Protein AF-A0AAN4IIN7-F1 (afdb_monomer)

Sequence (152 aa):
MTLRKLFGQRVKELRIATGMSQEAFADRCGFARSYMSRIERGGSNASLDAIEVLANALSVEPWRLLVSDSSEDSDPELLVPYAADGSCFHPGLASTRDGSFGVGDKTAQKRFGTFSEALEYLRSMETAKWRRPNPSGNWGIVSAVRWDKLRK

pLDDT: mean 91.83, std 10.56, range [49.16, 98.56]

Organism: Shigella sonnei (NCBI:txid624)

Foldseek 3Di:
DDQQQLLLCLLVVLCVVVVDDLCRLCVQLVHDSVVNVCSNRSNDDDDPVSLVSSCVSSVHDSVSSRDDPPDPPCPVWPWWFAFPVRDTQDQVCQDPVQRWWWWDDPVDIDIDNDSVVLRVVLVPDPWTKGWDADPVRDIDIGTGPDIGGDDD

Mean predicted aligned error: 11.26 Å

Secondary structure (DSSP, 8-state):
--HHHHHHHHHHHHHHHTT--HHHHHHHTT--HHHHHHHHTT-S---HHHHHHHHHHHTS-GGGGT--TT-----TT-EEEE-TTS-B--GGGS-TTT--EEES-SSS-EEESSHHHHHHHHHHSSS-EEEEE-TTS-EEEEE-SEEEE---

Structure (mmCIF, N/CA/C/O backbone):
data_AF-A0AAN4IIN7-F1
#
_entry.id   AF-A0AAN4IIN7-F1
#
loop_
_atom_site.group_PDB
_atom_site.id
_atom_site.type_symbol
_atom_site.label_atom_id
_atom_site.label_alt_id
_atom_site.label_comp_id
_atom_site.label_asym_id
_atom_site.label_entity_id
_atom_site.label_seq_id
_atom_site.pdbx_PDB_ins_code
_atom_site.Cartn_x
_atom_site.Cartn_y
_atom_site.Cartn_z
_atom_site.occupancy
_atom_site.B_iso_or_equiv
_atom_site.auth_seq_id
_atom_site.auth_comp_id
_atom_site.auth_asym_id
_atom_site.auth_atom_id
_atom_site.pdbx_PDB_model_num
ATOM 1 N N . MET A 1 1 ? 5.437 9.157 12.087 1.00 73.31 1 MET A N 1
ATOM 2 C CA . MET A 1 1 ? 4.142 8.535 12.465 1.00 73.31 1 MET A CA 1
ATOM 3 C C . MET A 1 1 ? 4.425 7.102 12.925 1.00 73.31 1 MET A C 1
ATOM 5 O O . MET A 1 1 ? 5.292 6.490 12.322 1.00 73.31 1 MET A O 1
ATOM 9 N N . THR A 1 2 ? 3.795 6.566 13.978 1.00 92.00 2 THR A N 1
ATOM 10 C CA . THR A 1 2 ? 3.996 5.149 14.378 1.00 92.00 2 THR A CA 1
ATOM 11 C C . THR A 1 2 ? 2.968 4.240 13.699 1.00 92.00 2 THR A C 1
ATOM 13 O O . THR A 1 2 ? 1.879 4.711 13.372 1.00 92.00 2 THR A O 1
ATOM 16 N N . LEU A 1 3 ? 3.260 2.940 13.560 1.00 92.69 3 LEU A N 1
ATOM 17 C CA . LEU A 1 3 ? 2.323 1.964 12.977 1.00 92.69 3 LEU A CA 1
ATOM 18 C C . LEU A 1 3 ? 0.960 1.965 13.688 1.00 92.69 3 LEU A C 1
ATOM 20 O O . LEU A 1 3 ? -0.076 2.001 13.039 1.00 92.69 3 LEU A O 1
ATOM 24 N N . ARG A 1 4 ? 0.954 2.038 15.026 1.00 95.31 4 ARG A N 1
ATOM 25 C CA . ARG A 1 4 ? -0.288 2.133 15.815 1.00 95.31 4 ARG A CA 1
ATOM 26 C C . ARG A 1 4 ? -1.120 3.370 15.477 1.00 95.31 4 ARG A C 1
ATOM 28 O O . ARG A 1 4 ? -2.341 3.289 15.461 1.00 95.31 4 ARG A O 1
ATOM 35 N N . LYS A 1 5 ? -0.472 4.514 15.223 1.00 94.50 5 LYS A N 1
ATOM 36 C CA . LYS A 1 5 ? -1.169 5.744 14.817 1.00 94.50 5 LYS A CA 1
ATOM 37 C C . LYS A 1 5 ? -1.749 5.618 13.408 1.00 94.50 5 LYS A C 1
ATOM 39 O O . LYS A 1 5 ? -2.871 6.059 13.210 1.00 94.50 5 LYS A O 1
ATOM 44 N N . LEU A 1 6 ? -1.017 5.006 12.472 1.00 93.75 6 LEU A N 1
ATOM 45 C CA . LEU A 1 6 ? -1.508 4.747 11.112 1.00 93.75 6 LEU A CA 1
ATOM 46 C C . LEU A 1 6 ? -2.728 3.819 11.129 1.00 93.75 6 LEU A C 1
ATOM 48 O O . LEU A 1 6 ? -3.774 4.181 10.606 1.00 93.75 6 LEU A O 1
ATOM 52 N N . PHE A 1 7 ? -2.617 2.682 11.819 1.00 96.00 7 PHE A N 1
ATOM 53 C CA . PHE A 1 7 ? -3.716 1.736 12.006 1.00 96.00 7 PHE A CA 1
ATOM 54 C C . PHE A 1 7 ? -4.946 2.397 12.644 1.00 96.00 7 PHE A C 1
ATOM 56 O O . PHE A 1 7 ? -6.046 2.330 12.104 1.00 96.00 7 PHE A O 1
ATOM 63 N N . GLY A 1 8 ? -4.765 3.092 13.773 1.00 96.75 8 GLY A N 1
ATOM 64 C CA . GLY A 1 8 ? -5.863 3.760 14.473 1.00 96.75 8 GLY A CA 1
ATOM 65 C C . GLY A 1 8 ? -6.574 4.807 13.616 1.00 96.75 8 GLY A C 1
ATOM 66 O O . GLY A 1 8 ? -7.803 4.863 13.584 1.00 96.75 8 GLY A O 1
ATOM 67 N N . GLN A 1 9 ? -5.800 5.602 12.878 1.00 95.62 9 GLN A N 1
ATOM 68 C CA . GLN A 1 9 ? -6.330 6.601 11.961 1.00 95.62 9 GLN A CA 1
ATOM 69 C C . GLN A 1 9 ? -7.126 5.948 10.820 1.00 95.62 9 GLN A C 1
ATOM 71 O O . GLN A 1 9 ? -8.231 6.400 10.521 1.00 95.62 9 GLN A O 1
ATOM 76 N N . ARG A 1 10 ? -6.638 4.837 10.257 1.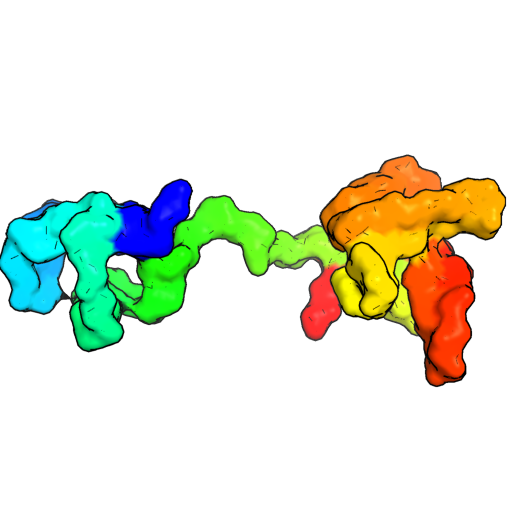00 96.19 10 ARG A N 1
ATOM 77 C CA . ARG A 1 10 ? -7.346 4.111 9.199 1.00 96.19 10 ARG A CA 1
ATOM 78 C C . ARG A 1 10 ? -8.653 3.479 9.684 1.00 96.19 10 ARG A C 1
ATOM 80 O O . ARG A 1 10 ? -9.676 3.595 9.014 1.00 96.19 10 ARG A O 1
ATOM 87 N N . VAL A 1 11 ? -8.659 2.880 10.877 1.00 97.38 11 VAL A N 1
ATOM 88 C CA . VAL A 1 11 ? -9.889 2.373 11.519 1.00 97.38 11 VAL A CA 1
ATOM 89 C C . VAL A 1 11 ? -10.915 3.499 11.686 1.00 97.38 11 VAL A C 1
ATOM 91 O O . VAL A 1 11 ? -12.091 3.322 11.366 1.00 97.38 11 VAL A O 1
ATOM 94 N N . LYS A 1 12 ? -10.472 4.681 12.133 1.00 97.19 12 LYS A N 1
ATOM 95 C CA . LYS A 1 12 ? -11.333 5.860 12.283 1.00 97.19 12 LYS A CA 1
ATOM 96 C C . LYS A 1 12 ? -11.931 6.312 10.949 1.00 97.19 12 LYS A C 1
ATOM 98 O O . LYS A 1 12 ? -13.118 6.623 10.902 1.00 97.19 12 LYS A O 1
ATOM 103 N N . GLU A 1 13 ? -11.130 6.372 9.891 1.00 96.38 13 GLU A N 1
ATOM 104 C CA . GLU A 1 13 ? -11.582 6.753 8.546 1.00 96.38 13 GLU A CA 1
ATOM 105 C C . GLU A 1 13 ? -12.665 5.811 8.026 1.00 96.38 13 GLU A C 1
ATOM 107 O O . GLU A 1 13 ? -13.744 6.266 7.648 1.00 96.38 13 GLU A O 1
ATOM 112 N N . LEU A 1 14 ? -12.410 4.502 8.085 1.00 96.69 14 LEU A N 1
ATOM 113 C CA . LEU A 1 14 ? -13.363 3.484 7.651 1.00 96.69 14 LEU A CA 1
ATOM 114 C C . LEU A 1 14 ? -14.656 3.548 8.471 1.00 96.69 14 LEU A C 1
ATOM 116 O O . LEU A 1 14 ? -15.746 3.517 7.904 1.00 96.69 14 LEU A O 1
ATOM 120 N N . ARG A 1 15 ? -14.563 3.741 9.794 1.00 97.75 15 ARG A N 1
ATOM 121 C CA . ARG A 1 15 ? -15.748 3.950 10.636 1.00 97.75 15 ARG A CA 1
ATOM 122 C C . ARG A 1 15 ? -16.542 5.179 10.198 1.00 97.75 15 ARG A C 1
ATOM 124 O O . ARG A 1 15 ? -17.762 5.098 10.083 1.00 97.75 15 ARG A O 1
ATOM 131 N N . ILE A 1 16 ? -15.890 6.316 9.968 1.00 97.00 16 ILE A N 1
ATOM 132 C CA . ILE A 1 16 ? -16.585 7.541 9.545 1.00 97.00 16 ILE A CA 1
ATOM 133 C C . ILE A 1 16 ? -17.280 7.327 8.195 1.00 97.00 16 ILE A C 1
ATOM 135 O O . ILE A 1 16 ? -18.416 7.766 8.039 1.00 97.00 16 ILE A O 1
ATOM 139 N N . ALA A 1 17 ? -16.657 6.597 7.264 1.00 95.81 17 ALA A N 1
ATOM 140 C CA . ALA A 1 17 ? -17.254 6.267 5.969 1.00 95.81 17 ALA A CA 1
ATOM 141 C C . ALA A 1 17 ? -18.546 5.435 6.089 1.00 95.81 17 ALA A C 1
ATOM 143 O O . ALA A 1 17 ? -19.448 5.581 5.271 1.00 95.81 17 ALA A O 1
ATOM 144 N N . THR A 1 18 ? -18.681 4.618 7.138 1.00 95.62 18 THR A N 1
ATOM 145 C CA . THR A 1 18 ? -19.937 3.902 7.442 1.00 95.62 18 THR A CA 1
ATOM 146 C C . THR A 1 18 ? -21.009 4.762 8.126 1.00 95.62 18 THR A C 1
ATOM 148 O O . THR A 1 18 ? -22.104 4.273 8.392 1.00 95.62 18 THR A O 1
ATOM 151 N N . GLY A 1 19 ? -20.709 6.021 8.467 1.00 96.56 19 GLY A N 1
ATOM 152 C CA . GLY A 1 19 ? -21.617 6.913 9.196 1.00 96.56 19 GLY A CA 1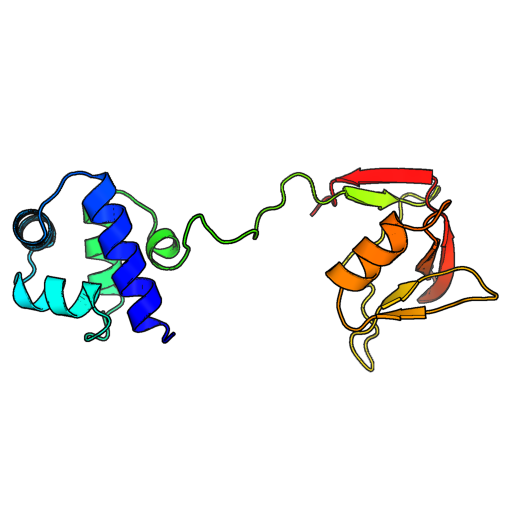
ATOM 153 C C . GLY A 1 19 ? -21.783 6.585 10.686 1.00 96.56 19 GLY A C 1
ATOM 154 O O . GLY A 1 19 ? -22.622 7.184 11.357 1.00 96.56 19 GLY A O 1
ATOM 155 N N . MET A 1 20 ? -20.992 5.657 11.235 1.00 97.12 20 MET A N 1
ATOM 156 C CA . MET A 1 20 ? -21.115 5.237 12.633 1.00 97.12 20 MET A CA 1
ATOM 157 C C . MET A 1 20 ? -20.407 6.205 13.589 1.00 97.12 20 MET A C 1
ATOM 159 O O . MET A 1 20 ? -19.254 6.608 13.380 1.00 97.12 20 MET A O 1
ATOM 163 N N . SER A 1 21 ? -21.066 6.518 14.709 1.00 98.00 21 SER A N 1
ATOM 164 C CA . SER A 1 21 ? -20.401 7.156 15.847 1.00 98.00 21 SER A CA 1
ATOM 165 C C . SER A 1 21 ? -19.366 6.202 16.459 1.00 98.00 21 SER A C 1
ATOM 167 O O . SER A 1 21 ? -19.411 4.987 16.260 1.00 98.00 21 SER A O 1
ATOM 169 N N . GLN A 1 22 ? -18.409 6.741 17.218 1.00 97.62 22 GLN A N 1
ATOM 170 C CA . GLN A 1 22 ? -17.415 5.907 17.903 1.00 97.62 22 GLN A CA 1
ATOM 171 C C . GLN A 1 22 ? -18.059 4.957 18.926 1.00 97.62 22 GLN A C 1
ATOM 173 O O . GLN A 1 22 ? -17.554 3.863 19.141 1.00 97.62 22 GLN A O 1
ATOM 178 N N . GLU A 1 23 ? -19.160 5.378 19.550 1.00 98.00 23 GLU A N 1
ATOM 179 C CA . GLU A 1 23 ? -19.921 4.569 20.506 1.00 98.00 23 GLU A CA 1
ATOM 180 C C . GLU A 1 23 ? -20.648 3.424 19.799 1.00 98.00 23 GLU A C 1
ATOM 182 O O . GLU A 1 23 ? -20.374 2.270 20.101 1.00 98.00 23 GLU A O 1
ATOM 187 N N . ALA A 1 24 ? -21.418 3.728 18.749 1.00 98.19 24 ALA A N 1
ATOM 188 C CA . ALA A 1 24 ? -22.116 2.712 17.962 1.00 98.19 24 ALA A CA 1
ATOM 189 C C . ALA A 1 24 ? -21.155 1.672 17.360 1.00 98.19 24 ALA A C 1
ATOM 191 O O . ALA A 1 24 ? -21.461 0.482 17.306 1.00 98.19 24 ALA A O 1
ATOM 192 N N . PHE A 1 25 ? -19.968 2.103 16.921 1.00 98.44 25 PHE A N 1
ATOM 193 C CA . PHE A 1 25 ? -18.961 1.179 16.407 1.00 98.44 25 PHE A CA 1
ATOM 194 C C . PHE A 1 25 ? -18.322 0.323 17.505 1.00 98.44 25 PHE A C 1
ATOM 196 O O . PHE A 1 25 ? -18.069 -0.859 17.282 1.00 98.44 25 PHE A O 1
ATOM 203 N N . ALA A 1 26 ? -18.072 0.895 18.687 1.00 98.38 26 ALA A N 1
ATOM 204 C CA . ALA A 1 26 ? -17.567 0.141 19.829 1.00 98.38 26 ALA A CA 1
ATOM 205 C C . ALA A 1 26 ? -18.566 -0.946 20.250 1.00 98.38 26 ALA A C 1
ATOM 207 O O . ALA A 1 26 ? -18.164 -2.100 20.387 1.00 98.38 26 ALA A O 1
ATOM 208 N N . ASP A 1 27 ? -19.854 -0.605 20.327 1.00 98.25 27 ASP A N 1
ATOM 209 C CA . ASP A 1 27 ? -20.928 -1.549 20.645 1.00 98.25 27 ASP A CA 1
ATOM 210 C C . ASP A 1 27 ? -21.009 -2.672 19.606 1.00 98.25 27 ASP A C 1
ATOM 212 O O . ASP A 1 27 ? -21.047 -3.849 19.962 1.00 98.25 27 ASP A O 1
ATOM 216 N N . ARG A 1 28 ? -20.927 -2.328 18.313 1.00 97.94 28 ARG A N 1
ATOM 217 C CA . ARG A 1 28 ? -20.896 -3.311 17.217 1.00 97.94 28 ARG A CA 1
ATOM 218 C C . ARG A 1 28 ? -19.711 -4.277 17.311 1.00 97.94 28 ARG A C 1
ATOM 220 O O . ARG A 1 28 ? -19.836 -5.425 16.898 1.00 97.94 28 ARG A O 1
ATOM 227 N N . CYS A 1 29 ? -18.577 -3.823 17.839 1.00 97.94 29 CYS A N 1
ATOM 228 C CA . CYS A 1 29 ? -17.388 -4.650 18.055 1.00 97.94 29 CYS A CA 1
ATOM 229 C C . CYS A 1 29 ? -17.404 -5.401 19.399 1.00 97.94 29 CYS A C 1
ATOM 231 O O . CYS A 1 29 ? -16.487 -6.171 19.669 1.00 97.94 29 CYS A O 1
ATOM 233 N N . GLY A 1 30 ? -18.377 -5.147 20.282 1.00 97.94 30 GLY A N 1
ATOM 234 C CA . GLY A 1 30 ? -18.343 -5.646 21.660 1.00 97.94 30 GLY A CA 1
ATOM 235 C C . GLY A 1 30 ? -17.200 -5.049 22.494 1.00 97.94 30 GLY A C 1
ATOM 236 O O . GLY A 1 30 ? -16.699 -5.688 23.418 1.00 97.94 30 GLY A O 1
ATOM 237 N N . PHE A 1 31 ? -16.746 -3.838 22.162 1.00 98.12 31 PHE A N 1
ATOM 238 C CA . PHE A 1 31 ? -15.651 -3.146 22.840 1.00 98.12 31 PHE A CA 1
ATOM 239 C C . PHE A 1 31 ? -16.157 -2.017 23.731 1.00 98.12 31 PHE A C 1
ATOM 241 O O . PHE A 1 31 ? -17.124 -1.331 23.422 1.00 98.12 31 PHE A O 1
ATOM 248 N N . ALA A 1 32 ? -15.414 -1.720 24.798 1.00 97.88 32 ALA A N 1
ATOM 249 C CA . ALA A 1 32 ? -15.630 -0.481 25.534 1.00 97.88 32 ALA A CA 1
ATOM 250 C C . ALA A 1 32 ? -15.320 0.735 24.638 1.00 97.88 32 ALA A C 1
ATOM 252 O O . ALA A 1 32 ? -14.260 0.800 24.006 1.00 97.88 32 ALA A O 1
ATOM 253 N N . ARG A 1 33 ? -16.177 1.765 24.660 1.00 97.19 33 ARG A N 1
ATOM 254 C CA . ARG A 1 33 ? -15.951 3.036 23.938 1.00 97.19 33 ARG A CA 1
ATOM 255 C C . ARG A 1 33 ? -14.565 3.641 24.211 1.00 97.19 33 ARG A C 1
ATOM 257 O O . ARG A 1 33 ? -13.920 4.179 23.311 1.00 97.19 33 ARG A O 1
ATOM 264 N N . SER A 1 34 ? -14.072 3.532 25.448 1.00 97.69 34 SER A N 1
ATOM 265 C CA . SER A 1 34 ? -12.736 4.004 25.841 1.00 97.69 34 SER A CA 1
ATOM 266 C C . SER A 1 34 ? -11.608 3.239 25.139 1.00 97.69 34 SER A C 1
ATOM 268 O O . SER A 1 34 ? -10.606 3.846 24.753 1.00 97.69 34 SER A O 1
ATOM 270 N N . TYR A 1 35 ? -11.778 1.932 24.922 1.00 98.00 35 TYR A N 1
ATOM 271 C CA . TYR A 1 35 ? -10.846 1.106 24.162 1.00 98.00 35 TYR A CA 1
ATOM 272 C C . TYR A 1 35 ? -10.848 1.504 22.684 1.00 98.00 35 TYR A C 1
ATOM 274 O O . TYR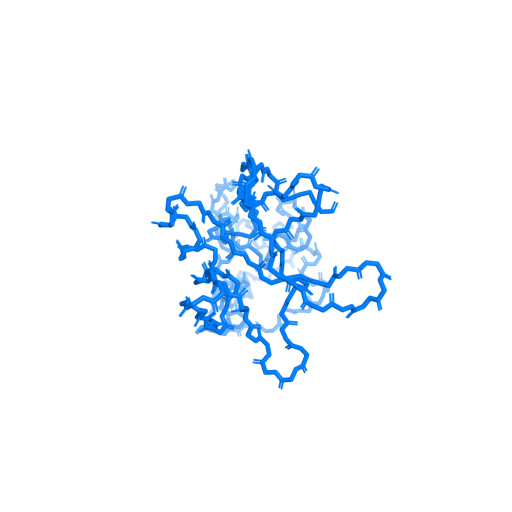 A 1 35 ? -9.777 1.773 22.137 1.00 98.00 35 TYR A O 1
ATOM 282 N N . MET A 1 36 ? -12.031 1.688 22.084 1.00 98.25 36 MET A N 1
ATOM 283 C CA . MET A 1 36 ? -12.166 2.189 20.709 1.00 98.25 36 MET A CA 1
ATOM 284 C C . MET A 1 36 ? -11.470 3.549 20.524 1.00 98.25 36 MET A C 1
ATOM 286 O O . MET A 1 36 ? -10.655 3.729 19.622 1.00 98.25 36 MET A O 1
ATOM 290 N N . SER A 1 37 ? -11.687 4.488 21.451 1.00 97.88 37 SER A N 1
ATOM 291 C CA . SER A 1 37 ? -11.005 5.790 21.456 1.00 97.88 37 SER A CA 1
ATOM 292 C C . SER A 1 37 ? -9.480 5.675 21.534 1.00 97.88 37 SER A C 1
ATOM 294 O O . SER A 1 37 ? -8.758 6.474 20.929 1.00 97.88 37 SER A O 1
ATOM 296 N N . ARG A 1 38 ? -8.958 4.717 22.309 1.00 98.00 38 ARG A N 1
ATOM 297 C CA . ARG A 1 38 ? -7.512 4.478 22.409 1.00 98.00 38 ARG A CA 1
ATOM 298 C C . ARG A 1 38 ? -6.957 3.857 21.134 1.00 98.00 38 ARG A C 1
ATOM 300 O O . ARG A 1 38 ? -5.861 4.250 20.742 1.00 98.00 38 ARG A O 1
ATOM 307 N N . ILE A 1 39 ? -7.687 2.941 20.496 1.00 97.81 39 ILE A N 1
ATOM 308 C CA . ILE A 1 39 ? -7.315 2.375 19.194 1.00 97.81 39 ILE A CA 1
ATOM 309 C C . ILE A 1 39 ? -7.214 3.489 18.156 1.00 97.81 39 ILE A C 1
ATOM 311 O O . ILE A 1 39 ? -6.138 3.684 17.599 1.00 97.81 39 ILE A O 1
ATOM 315 N N . GLU A 1 40 ? -8.272 4.284 17.970 1.00 97.56 40 GLU A N 1
ATOM 316 C CA . GLU A 1 40 ? -8.323 5.310 16.917 1.00 97.56 40 GLU A CA 1
ATOM 317 C C . GLU A 1 40 ? -7.249 6.399 17.060 1.00 97.56 40 GLU A C 1
ATOM 319 O O . GLU A 1 40 ? -6.846 7.020 16.083 1.00 97.56 40 GLU A O 1
ATOM 324 N N . ARG A 1 41 ? -6.745 6.626 18.280 1.00 97.06 41 ARG A N 1
ATOM 325 C CA . ARG A 1 41 ? -5.652 7.575 18.559 1.00 97.06 41 ARG A CA 1
ATOM 326 C C . ARG A 1 41 ? -4.259 6.927 18.575 1.00 97.06 41 ARG A C 1
ATOM 328 O O . ARG A 1 41 ? -3.274 7.607 18.868 1.00 97.06 41 ARG A O 1
ATOM 335 N N . GLY A 1 42 ? -4.156 5.623 18.310 1.00 95.75 42 GLY A N 1
ATOM 336 C CA . GLY A 1 42 ? -2.905 4.855 18.334 1.00 95.75 42 GLY A CA 1
ATOM 337 C C . GLY A 1 42 ? -2.313 4.626 19.733 1.00 95.75 42 GLY A C 1
ATOM 338 O O . GLY A 1 42 ? -1.121 4.337 19.865 1.00 95.75 42 GLY A O 1
ATOM 339 N N . GLY A 1 43 ? -3.125 4.780 20.782 1.00 96.25 43 GLY A N 1
ATOM 340 C CA . GLY A 1 43 ? -2.762 4.603 22.195 1.00 96.25 43 GLY A CA 1
ATOM 341 C C .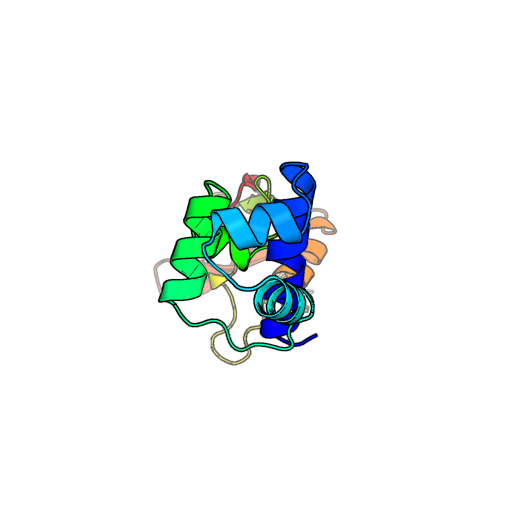 GLY A 1 43 ? -2.993 3.187 22.740 1.00 96.25 43 GLY A C 1
ATOM 342 O O . GLY A 1 43 ? -2.902 2.974 23.953 1.00 96.25 43 GLY A O 1
ATOM 343 N N . SER A 1 44 ? -3.332 2.235 21.868 1.00 92.94 44 SER A N 1
ATOM 344 C CA . SER A 1 44 ? -3.504 0.815 22.180 1.00 92.94 44 SER A CA 1
ATOM 345 C C . SER A 1 44 ? -2.718 -0.046 21.192 1.00 92.94 44 SER A C 1
ATOM 347 O O . SER A 1 44 ? -2.621 0.301 20.015 1.00 92.94 44 SER A O 1
ATOM 349 N N . ASN A 1 45 ? -2.162 -1.159 21.670 1.00 95.12 45 ASN A N 1
ATOM 350 C CA . ASN A 1 45 ? -1.642 -2.225 20.820 1.00 95.12 45 ASN A CA 1
ATOM 351 C C . ASN A 1 45 ? -2.766 -3.249 20.612 1.00 95.12 45 ASN A C 1
ATOM 353 O O . ASN A 1 45 ? -2.987 -4.085 21.485 1.00 95.12 45 ASN A O 1
ATOM 357 N N . ALA A 1 46 ? -3.530 -3.117 19.525 1.00 94.88 46 ALA A N 1
ATOM 358 C CA . ALA A 1 46 ? -4.618 -4.046 19.219 1.00 94.88 46 ALA A CA 1
ATOM 359 C C . ALA A 1 46 ? -4.054 -5.455 18.967 1.00 94.88 46 ALA A C 1
ATOM 361 O O . ALA A 1 46 ? -3.056 -5.598 18.259 1.00 94.88 46 ALA A O 1
ATOM 362 N N . SER A 1 47 ? -4.669 -6.477 19.566 1.00 97.00 47 SER A N 1
ATOM 363 C CA . SER A 1 47 ? -4.349 -7.874 19.259 1.00 97.00 47 SER A CA 1
ATOM 364 C C . SER A 1 47 ? -4.859 -8.247 17.866 1.00 97.00 47 SER A C 1
ATOM 366 O O . SER A 1 47 ? -5.685 -7.537 17.291 1.00 97.00 47 SER A O 1
ATOM 368 N N . LEU A 1 48 ? -4.397 -9.379 17.331 1.00 97.62 48 LEU A N 1
ATOM 369 C CA . LEU A 1 48 ? -4.909 -9.911 16.064 1.00 97.62 48 LEU A CA 1
ATOM 370 C C . LEU A 1 48 ? -6.415 -10.210 16.142 1.00 97.62 48 LEU A C 1
ATOM 372 O O . LEU A 1 48 ? -7.140 -9.830 15.230 1.00 97.62 48 LEU A O 1
ATOM 376 N N . ASP A 1 49 ? -6.898 -10.752 17.263 1.00 98.06 49 ASP A N 1
ATOM 377 C CA . ASP A 1 49 ? -8.334 -10.991 17.477 1.00 98.06 49 ASP A CA 1
ATOM 378 C C . ASP A 1 49 ? -9.137 -9.682 17.426 1.00 98.06 49 ASP A C 1
ATOM 380 O O . ASP A 1 49 ? -10.201 -9.601 16.817 1.00 98.06 49 ASP A O 1
ATOM 384 N N . ALA A 1 50 ? -8.607 -8.606 18.021 1.00 97.62 50 ALA A N 1
ATOM 385 C CA . ALA A 1 50 ? -9.260 -7.304 17.964 1.00 97.62 50 ALA A CA 1
ATOM 386 C C . ALA A 1 50 ? -9.279 -6.740 16.534 1.00 97.62 50 ALA A C 1
ATOM 388 O O . ALA A 1 50 ? -10.262 -6.120 16.134 1.00 97.62 50 ALA A O 1
ATOM 389 N N . ILE A 1 51 ? -8.210 -6.956 15.762 1.00 98.12 51 ILE A N 1
ATOM 390 C CA . ILE A 1 51 ? -8.127 -6.565 14.348 1.00 98.12 51 ILE A CA 1
ATOM 391 C C . ILE A 1 51 ? -9.183 -7.311 13.523 1.00 98.12 51 ILE A C 1
ATOM 393 O O . ILE A 1 51 ? -9.869 -6.677 12.724 1.00 98.12 51 ILE A O 1
ATOM 397 N N . GLU A 1 52 ? -9.352 -8.617 13.737 1.00 98.44 52 GLU A N 1
ATOM 398 C CA . GLU A 1 52 ? -10.377 -9.422 13.064 1.00 98.44 52 GLU A CA 1
ATOM 399 C C . GLU A 1 52 ? -11.792 -8.915 13.379 1.00 98.44 52 GLU A C 1
ATOM 401 O O . GLU A 1 52 ? -12.586 -8.678 12.468 1.00 98.44 52 GLU A O 1
ATOM 406 N N . VAL A 1 53 ? -12.091 -8.646 14.655 1.00 98.56 53 VAL A N 1
ATOM 407 C CA . VAL A 1 53 ? -13.385 -8.082 15.074 1.00 98.56 53 VAL A CA 1
ATOM 408 C C . VAL A 1 53 ? -13.653 -6.727 14.412 1.00 98.56 53 VAL A C 1
ATOM 410 O O . VAL A 1 53 ? -14.742 -6.509 13.881 1.00 98.56 53 VAL A O 1
ATOM 413 N N . LEU A 1 54 ? -12.666 -5.824 14.398 1.00 98.44 54 LEU A N 1
ATOM 414 C CA . LEU A 1 54 ? -12.788 -4.511 13.751 1.00 98.44 54 LEU A CA 1
ATOM 415 C C . LEU A 1 54 ? -13.051 -4.642 12.246 1.00 98.44 54 LEU A C 1
ATOM 417 O O . LEU A 1 54 ? -13.917 -3.949 11.713 1.00 98.44 54 LEU A O 1
ATOM 421 N N . ALA A 1 55 ? -12.311 -5.522 11.569 1.00 98.19 55 ALA A N 1
ATOM 422 C CA . ALA A 1 55 ? -12.434 -5.762 10.135 1.00 98.19 55 ALA A CA 1
ATOM 423 C C . ALA A 1 55 ? -13.829 -6.300 9.781 1.00 98.19 55 ALA A C 1
ATOM 425 O O . ALA A 1 55 ? -14.509 -5.743 8.917 1.00 98.19 55 ALA A O 1
ATOM 426 N N . ASN A 1 56 ? -14.307 -7.292 10.537 1.00 98.25 56 ASN A N 1
ATOM 427 C CA . ASN A 1 56 ? -15.644 -7.864 10.387 1.00 98.25 56 ASN A CA 1
ATOM 428 C C . ASN A 1 56 ? -16.746 -6.824 10.637 1.00 98.25 56 ASN A C 1
ATOM 430 O O . ASN A 1 56 ? -17.690 -6.708 9.851 1.00 98.25 56 ASN A O 1
ATOM 434 N N . ALA A 1 57 ? -16.610 -6.011 11.690 1.00 98.06 57 ALA A N 1
ATOM 435 C CA . ALA A 1 57 ? -17.560 -4.947 12.008 1.00 98.06 57 ALA A CA 1
ATOM 436 C C . ALA A 1 57 ? -17.612 -3.845 10.932 1.00 98.06 57 ALA A C 1
ATOM 438 O O . ALA A 1 57 ? -18.661 -3.228 10.741 1.00 98.06 57 ALA A O 1
ATOM 439 N N . LEU A 1 58 ? -16.510 -3.614 10.216 1.00 97.56 58 LEU A N 1
ATOM 440 C CA . LEU A 1 58 ? -16.425 -2.692 9.078 1.00 97.56 58 LEU A CA 1
ATOM 441 C C . LEU A 1 58 ? -16.745 -3.356 7.729 1.00 97.56 58 LEU A C 1
ATOM 443 O O . LEU A 1 58 ? -16.865 -2.650 6.733 1.00 97.56 58 LEU A O 1
ATOM 447 N N . SER A 1 59 ? -16.903 -4.684 7.696 1.00 97.06 59 SER A N 1
ATOM 448 C CA . SER A 1 59 ? -17.102 -5.476 6.475 1.00 97.06 59 SER A CA 1
ATOM 449 C C . SER A 1 59 ? -15.985 -5.273 5.442 1.00 97.06 59 SER A C 1
ATOM 451 O O . SER A 1 59 ? -16.238 -5.105 4.250 1.00 97.06 59 SER A O 1
ATOM 453 N N . VAL A 1 60 ? -14.737 -5.280 5.914 1.00 96.38 60 VAL A N 1
ATOM 454 C CA . VAL A 1 60 ? -13.528 -5.179 5.087 1.00 96.38 60 VAL A CA 1
ATOM 455 C C . VAL A 1 60 ? -12.549 -6.292 5.434 1.00 96.38 60 VAL A C 1
ATOM 457 O O . VAL A 1 60 ? -12.569 -6.834 6.534 1.00 96.38 60 VAL A O 1
ATOM 460 N N . GLU A 1 61 ? -11.631 -6.580 4.519 1.00 96.44 61 GLU A N 1
ATOM 461 C CA . GLU A 1 61 ? -10.502 -7.466 4.800 1.00 96.44 61 GLU A CA 1
ATOM 462 C C . GLU A 1 61 ? -9.540 -6.848 5.840 1.00 96.44 61 GLU A C 1
ATOM 464 O O . GLU A 1 61 ? -9.258 -5.647 5.753 1.00 96.44 61 GLU A O 1
ATOM 469 N N . PRO A 1 62 ? -8.943 -7.627 6.767 1.00 96.12 62 PRO A N 1
ATOM 470 C CA . PRO A 1 62 ? -8.066 -7.098 7.820 1.00 96.12 62 PRO A CA 1
ATOM 471 C C . PRO A 1 62 ? -6.907 -6.222 7.325 1.00 96.12 62 PRO A C 1
ATOM 473 O O . PRO A 1 62 ? -6.555 -5.226 7.958 1.00 96.12 62 PRO A O 1
ATOM 476 N N . TRP A 1 63 ? -6.330 -6.538 6.161 1.00 94.56 63 TRP A N 1
ATOM 477 C CA . TRP A 1 63 ? -5.228 -5.761 5.584 1.00 94.56 63 TRP A CA 1
ATOM 478 C C . TRP A 1 63 ? -5.642 -4.334 5.183 1.00 94.56 63 TRP A C 1
ATOM 480 O O . TRP A 1 63 ? -4.809 -3.426 5.200 1.00 94.56 63 TRP A O 1
ATOM 490 N N . ARG A 1 64 ? -6.931 -4.089 4.897 1.00 94.38 64 ARG A N 1
ATOM 491 C CA . ARG A 1 64 ? -7.464 -2.745 4.598 1.00 94.38 64 ARG A CA 1
ATOM 492 C C . ARG A 1 64 ? -7.396 -1.803 5.800 1.00 94.38 64 ARG A C 1
ATOM 494 O O . ARG A 1 64 ? -7.431 -0.589 5.612 1.00 94.38 64 ARG A O 1
ATOM 501 N N . LEU A 1 65 ? -7.259 -2.336 7.018 1.00 95.38 65 LEU A N 1
ATOM 502 C CA . LEU A 1 65 ? -7.068 -1.538 8.234 1.00 95.38 65 LEU A CA 1
ATOM 503 C C . LEU A 1 65 ? -5.647 -0.959 8.352 1.00 95.38 65 LEU A C 1
ATOM 505 O O . LEU A 1 65 ? -5.404 -0.102 9.199 1.00 95.38 65 LEU A O 1
ATOM 509 N N . LEU A 1 66 ? -4.703 -1.423 7.527 1.00 91.81 66 LEU A N 1
ATOM 510 C CA . LEU A 1 66 ? -3.302 -0.985 7.532 1.00 91.81 66 LEU A CA 1
ATOM 511 C C . LEU A 1 66 ? -2.937 -0.115 6.324 1.00 91.81 66 LEU A C 1
ATOM 513 O O . LEU A 1 66 ? -1.934 0.594 6.374 1.00 91.81 66 LEU A O 1
ATOM 517 N N . VAL A 1 67 ? -3.743 -0.157 5.261 1.00 85.25 67 VAL A N 1
ATOM 518 C CA . VAL A 1 67 ? -3.493 0.551 4.001 1.00 85.25 67 VAL A CA 1
ATOM 519 C C . VAL A 1 67 ? -4.489 1.696 3.857 1.00 85.25 67 VAL A C 1
ATOM 521 O O . VAL A 1 67 ? -5.701 1.475 3.869 1.00 85.25 67 VAL A O 1
ATOM 524 N N . SER A 1 68 ? -3.977 2.917 3.719 1.00 75.19 68 SER A N 1
ATOM 525 C CA . SER A 1 68 ? -4.777 4.073 3.306 1.00 75.19 68 SER A CA 1
ATOM 526 C C . SER A 1 68 ? -4.917 4.071 1.787 1.00 75.19 68 SER A C 1
ATOM 528 O O . SER A 1 68 ? -3.959 3.757 1.089 1.00 75.19 68 SER A O 1
ATOM 530 N N . ASP A 1 69 ? -6.064 4.502 1.263 1.00 67.31 69 ASP A N 1
ATOM 531 C CA . ASP A 1 69 ? -6.261 4.664 -0.189 1.00 67.31 69 ASP A CA 1
ATOM 532 C C . ASP A 1 69 ? -5.369 5.777 -0.786 1.00 67.31 69 ASP A C 1
ATOM 534 O O . ASP A 1 69 ? -5.363 5.999 -1.991 1.00 67.31 69 ASP A O 1
ATOM 538 N N . SER A 1 70 ? -4.598 6.473 0.058 1.00 59.44 70 SER A N 1
ATOM 539 C CA . SER A 1 70 ? -3.621 7.497 -0.314 1.00 59.44 70 SER A CA 1
ATOM 540 C C . SER A 1 70 ? -2.216 6.959 -0.626 1.00 59.44 70 SER A C 1
ATOM 542 O O . SER A 1 70 ? -1.300 7.759 -0.789 1.00 59.44 70 SER A O 1
ATOM 544 N N . SER A 1 71 ? -2.001 5.640 -0.661 1.00 52.00 71 SER A N 1
ATOM 545 C CA . SER A 1 71 ? -0.748 5.068 -1.167 1.00 52.00 71 SER A CA 1
ATOM 546 C C . SER A 1 71 ? -0.861 4.800 -2.664 1.00 52.00 71 SER A C 1
ATOM 548 O O . SER A 1 71 ? -1.643 3.948 -3.090 1.00 52.00 71 SER A O 1
ATOM 550 N N . GLU A 1 72 ? -0.027 5.494 -3.434 1.00 51.19 72 GLU A N 1
ATOM 551 C CA . GLU A 1 72 ? 0.310 5.288 -4.848 1.00 51.19 72 GLU A CA 1
ATOM 552 C C . GLU A 1 72 ? 0.946 3.897 -5.119 1.00 51.19 72 GLU A C 1
ATOM 554 O O . GLU A 1 72 ? 1.876 3.770 -5.902 1.00 51.19 72 GLU A O 1
ATOM 559 N N . ASP A 1 73 ? 0.471 2.825 -4.476 1.0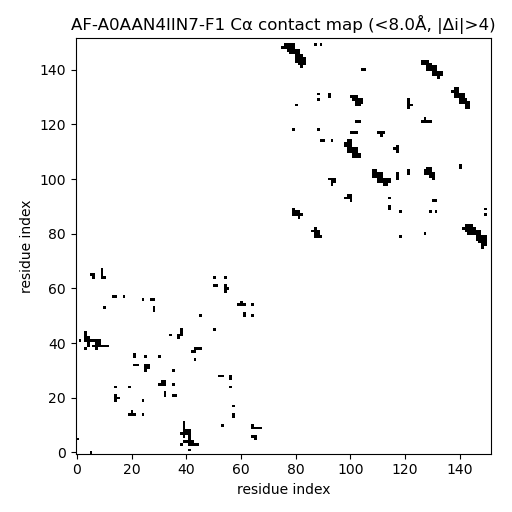0 52.22 73 ASP A N 1
ATOM 560 C CA . ASP A 1 73 ? 1.031 1.461 -4.575 1.00 52.22 73 ASP A CA 1
ATOM 561 C C . ASP A 1 73 ? 0.254 0.539 -5.526 1.00 52.22 73 ASP A C 1
ATOM 563 O O . ASP A 1 73 ? 0.477 -0.670 -5.636 1.00 52.22 73 ASP A O 1
ATOM 567 N N . SER A 1 74 ? -0.611 1.143 -6.322 1.00 49.16 74 SER A N 1
ATOM 568 C CA . SER A 1 74 ? -1.016 0.587 -7.598 1.00 49.16 74 SER A CA 1
ATOM 569 C C . SER A 1 74 ? -1.082 1.751 -8.554 1.00 49.16 74 SER A C 1
ATOM 571 O O . SER A 1 74 ? -2.146 2.330 -8.702 1.00 49.16 74 SER A O 1
ATOM 573 N N . ASP A 1 75 ? 0.050 2.112 -9.161 1.00 53.50 75 ASP A N 1
ATOM 574 C CA . ASP A 1 75 ? 0.026 2.787 -10.454 1.00 53.50 75 ASP A CA 1
ATOM 575 C C . ASP A 1 75 ? -0.448 1.730 -11.469 1.00 53.50 75 ASP A C 1
ATOM 577 O O . ASP A 1 75 ? 0.344 0.883 -11.903 1.00 53.50 75 ASP A O 1
ATOM 581 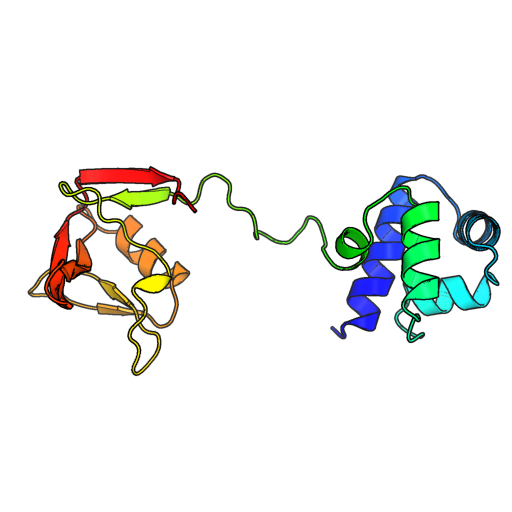N N . PRO A 1 76 ? -1.751 1.678 -11.816 1.00 53.03 76 PRO A N 1
ATOM 582 C CA . PRO A 1 76 ? -2.283 0.707 -12.766 1.00 53.03 76 PRO A CA 1
ATOM 583 C C . PRO A 1 76 ? -1.827 1.058 -14.195 1.00 53.03 76 PRO A C 1
ATOM 585 O O . PRO A 1 76 ? -2.224 0.399 -15.163 1.00 53.03 76 PRO A O 1
ATOM 588 N N . GLU A 1 77 ? -1.016 2.113 -14.335 1.00 65.88 77 GLU A N 1
ATOM 589 C CA . GLU A 1 77 ? -0.492 2.676 -15.565 1.00 65.88 77 GLU A CA 1
ATOM 590 C C . GLU A 1 77 ? 1.007 2.982 -15.472 1.00 65.88 77 GLU A C 1
ATOM 592 O O . GLU A 1 77 ? 1.473 3.870 -16.182 1.00 65.88 77 GLU A O 1
ATOM 597 N N . LEU A 1 78 ? 1.790 2.248 -14.665 1.00 82.62 78 LEU A N 1
ATOM 598 C CA . LEU A 1 78 ? 3.244 2.430 -14.645 1.00 82.62 78 LEU A CA 1
ATOM 599 C C . LEU A 1 78 ? 3.826 2.073 -16.021 1.00 82.62 78 LEU A C 1
ATOM 601 O O . LEU A 1 78 ? 4.174 0.922 -16.302 1.00 82.62 78 LEU A O 1
ATOM 605 N N . LEU A 1 79 ? 3.889 3.075 -16.897 1.00 91.88 79 LEU A N 1
ATOM 606 C CA . LEU A 1 79 ? 4.414 2.957 -18.242 1.00 91.88 79 LEU A CA 1
ATOM 607 C C . LEU A 1 79 ? 5.930 2.928 -18.152 1.00 91.88 79 LEU A C 1
ATOM 609 O O . LEU A 1 79 ? 6.561 3.882 -17.676 1.00 91.88 79 LEU A O 1
ATOM 613 N N . VAL A 1 80 ? 6.495 1.831 -18.640 1.00 94.62 80 VAL A N 1
ATOM 614 C CA . VAL A 1 80 ? 7.932 1.598 -18.722 1.00 94.62 80 VAL A CA 1
ATOM 615 C C . VAL A 1 80 ? 8.350 1.421 -20.178 1.00 94.62 80 VAL A C 1
ATOM 617 O O . VAL A 1 80 ? 7.550 0.969 -21.007 1.00 94.62 80 VAL A O 1
ATOM 620 N N . PRO A 1 81 ? 9.598 1.763 -20.527 1.00 96.88 81 PRO A N 1
ATOM 621 C CA . PRO A 1 81 ? 10.095 1.533 -21.867 1.00 96.88 81 PRO A CA 1
ATOM 622 C C . PRO A 1 81 ? 10.327 0.037 -22.109 1.00 96.88 81 PRO A C 1
ATOM 624 O O . PRO A 1 81 ? 10.899 -0.670 -21.276 1.00 96.88 81 PRO A O 1
ATOM 627 N N . TYR A 1 82 ? 9.914 -0.422 -23.287 1.00 96.75 82 TYR A N 1
ATOM 628 C CA . TYR A 1 82 ? 10.161 -1.758 -23.820 1.00 96.75 82 TYR A CA 1
ATOM 629 C C . TYR A 1 82 ? 11.099 -1.671 -25.021 1.00 96.75 82 TYR A C 1
ATOM 631 O O . TYR A 1 82 ? 10.949 -0.794 -25.873 1.00 96.75 82 TYR A O 1
ATOM 639 N N . ALA A 1 83 ? 12.055 -2.591 -25.098 1.00 96.44 83 ALA A N 1
ATOM 640 C CA . ALA A 1 83 ? 12.956 -2.760 -26.227 1.00 96.44 83 ALA A CA 1
ATOM 641 C C . ALA A 1 83 ? 12.339 -3.694 -27.279 1.00 96.44 83 ALA A C 1
ATOM 643 O O . ALA A 1 83 ? 11.346 -4.380 -27.027 1.00 96.44 83 ALA A O 1
ATOM 644 N N . ALA A 1 84 ? 12.941 -3.728 -28.470 1.00 94.94 84 ALA A N 1
ATOM 645 C CA . ALA A 1 84 ? 12.465 -4.539 -29.595 1.00 94.94 84 ALA A CA 1
ATOM 646 C C . ALA A 1 84 ? 12.373 -6.042 -29.277 1.00 94.94 84 ALA A C 1
ATOM 648 O O . ALA A 1 84 ? 11.523 -6.736 -29.822 1.00 94.94 84 ALA A O 1
ATOM 649 N N . ASP A 1 85 ? 13.222 -6.539 -28.377 1.00 92.25 85 ASP A N 1
ATOM 650 C CA . ASP A 1 85 ? 13.248 -7.943 -27.961 1.00 92.25 85 ASP A CA 1
ATOM 651 C C . ASP A 1 85 ? 12.253 -8.274 -26.833 1.00 92.25 85 ASP A C 1
ATOM 653 O O . ASP A 1 85 ? 12.290 -9.366 -26.273 1.00 92.25 85 ASP A O 1
ATOM 657 N N . GLY A 1 86 ? 11.389 -7.324 -26.464 1.00 91.81 86 GLY A N 1
ATOM 658 C CA . GLY A 1 86 ? 10.385 -7.489 -25.416 1.00 91.81 86 GLY A CA 1
ATOM 659 C C . GLY A 1 86 ? 10.895 -7.250 -23.995 1.00 91.81 86 GLY A C 1
ATOM 660 O O . GLY A 1 86 ? 10.075 -7.182 -23.079 1.00 91.81 86 GLY A O 1
ATOM 661 N N . SER A 1 87 ? 12.204 -7.064 -23.786 1.00 94.19 87 SER A N 1
ATOM 662 C CA . SER A 1 87 ? 12.720 -6.665 -22.473 1.00 94.19 87 SER A CA 1
ATOM 663 C C . SER A 1 87 ? 12.248 -5.255 -22.106 1.00 94.19 87 SER A C 1
ATOM 665 O O . SER A 1 87 ? 12.099 -4.396 -22.972 1.00 94.19 87 SER A O 1
ATOM 667 N N . CYS A 1 88 ? 11.999 -5.000 -20.823 1.00 95.56 88 CYS A N 1
ATOM 668 C CA . CYS A 1 88 ? 11.563 -3.691 -20.332 1.00 95.56 88 CYS A CA 1
ATOM 669 C C . CYS A 1 88 ? 12.478 -3.166 -19.231 1.00 95.56 88 CYS A C 1
ATOM 671 O O . CYS A 1 88 ? 13.315 -3.901 -18.703 1.00 95.56 88 CYS A O 1
ATOM 673 N N . PHE A 1 89 ? 12.331 -1.889 -18.889 1.00 96.12 89 PHE A N 1
ATOM 674 C CA . PHE A 1 89 ? 12.931 -1.334 -17.683 1.00 96.12 89 PHE A CA 1
ATOM 675 C C . PHE A 1 89 ? 12.033 -1.618 -16.471 1.00 96.12 89 PHE A C 1
ATOM 677 O O . PHE A 1 89 ? 10.891 -1.172 -16.427 1.00 96.12 89 PHE A O 1
ATOM 684 N N . HIS A 1 90 ? 12.535 -2.367 -15.488 1.00 94.44 90 HIS A N 1
ATOM 685 C CA . HIS A 1 90 ? 11.770 -2.774 -14.305 1.00 94.44 90 HIS A CA 1
ATOM 686 C C . HIS A 1 90 ? 12.657 -2.782 -13.044 1.00 94.44 90 HIS A C 1
ATOM 688 O O . HIS A 1 90 ? 13.887 -2.814 -13.169 1.00 94.44 90 HIS A O 1
ATOM 694 N N . PRO A 1 91 ? 12.078 -2.798 -11.824 1.00 93.44 91 PRO A N 1
ATOM 695 C CA . PRO A 1 91 ? 12.847 -2.710 -10.574 1.00 93.44 91 PRO A CA 1
ATOM 696 C C . PRO A 1 91 ? 13.920 -3.794 -10.393 1.00 93.44 91 PRO A C 1
ATOM 698 O O . PRO A 1 91 ? 14.939 -3.559 -9.752 1.00 93.44 91 PRO A O 1
ATOM 701 N N . GLY A 1 92 ? 13.737 -4.966 -11.007 1.00 93.00 92 GLY A N 1
ATOM 702 C CA . GLY A 1 92 ? 14.701 -6.073 -10.968 1.00 93.00 92 GLY A CA 1
ATOM 703 C C . GLY A 1 92 ? 16.011 -5.817 -11.724 1.00 93.00 92 GLY A C 1
ATOM 704 O O . GLY A 1 92 ? 16.916 -6.640 -11.652 1.00 93.00 92 GLY A O 1
ATOM 705 N N . LEU A 1 93 ? 16.136 -4.692 -12.436 1.00 94.81 93 LEU A N 1
ATOM 706 C CA . LEU A 1 93 ? 17.385 -4.266 -13.076 1.00 94.81 93 LEU A CA 1
ATOM 707 C C . LEU A 1 93 ? 18.334 -3.513 -12.132 1.00 94.81 93 LEU A C 1
ATOM 709 O O . LEU A 1 93 ? 19.402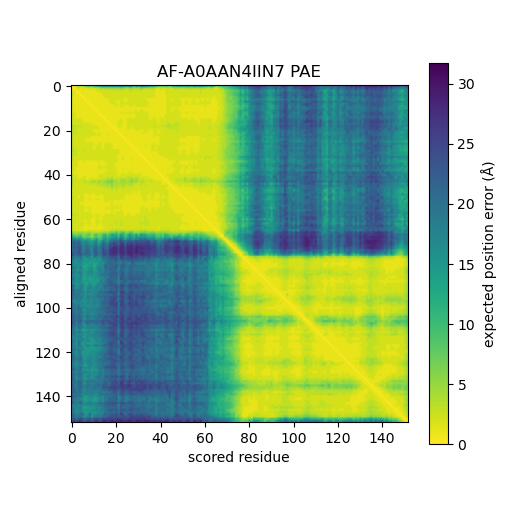 -3.081 -12.570 1.00 94.81 93 LEU A O 1
ATOM 713 N N . ALA A 1 94 ? 17.959 -3.342 -10.863 1.00 95.44 94 ALA A N 1
ATOM 714 C CA . ALA A 1 94 ? 18.823 -2.756 -9.849 1.00 95.44 94 ALA A CA 1
ATOM 715 C C . ALA A 1 94 ? 20.155 -3.520 -9.752 1.00 95.44 94 ALA A C 1
ATOM 717 O O . ALA A 1 94 ? 20.197 -4.749 -9.679 1.00 95.44 94 ALA A O 1
ATOM 718 N N . SER A 1 95 ? 21.260 -2.777 -9.726 1.00 91.88 95 SER A N 1
ATOM 719 C CA . SER A 1 95 ? 22.599 -3.317 -9.495 1.00 91.88 95 SER A CA 1
ATOM 720 C C . SER A 1 95 ? 22.654 -4.075 -8.167 1.00 91.88 95 SER A C 1
ATOM 722 O O . SER A 1 95 ? 22.336 -3.526 -7.116 1.00 91.88 95 SER A O 1
ATOM 724 N N . THR A 1 96 ? 23.142 -5.315 -8.180 1.00 90.19 96 THR A N 1
ATOM 725 C CA . THR A 1 96 ? 23.285 -6.132 -6.960 1.00 90.19 96 THR A CA 1
ATOM 726 C C . THR A 1 96 ? 24.329 -5.588 -5.982 1.00 90.19 96 THR A C 1
ATOM 728 O O . THR A 1 96 ? 24.345 -5.988 -4.822 1.00 90.19 96 THR A O 1
ATOM 731 N N . ARG A 1 97 ? 25.206 -4.677 -6.430 1.00 90.25 97 ARG A N 1
ATOM 732 C CA . ARG A 1 97 ? 26.268 -4.081 -5.606 1.00 90.25 97 ARG A CA 1
ATOM 733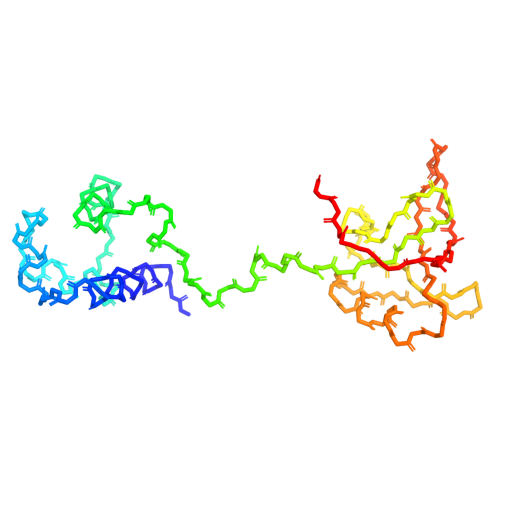 C C . ARG A 1 97 ? 25.781 -2.902 -4.766 1.00 90.25 97 ARG A C 1
ATOM 735 O O . ARG A 1 97 ? 26.238 -2.732 -3.643 1.00 90.25 97 ARG A O 1
ATOM 742 N N . ASP A 1 98 ? 24.937 -2.052 -5.342 1.00 92.00 98 ASP A N 1
ATOM 743 C CA . ASP A 1 98 ? 24.583 -0.742 -4.773 1.00 92.00 98 ASP A CA 1
ATOM 744 C C . ASP A 1 98 ? 23.120 -0.331 -5.014 1.00 92.00 98 ASP A C 1
ATOM 746 O O . ASP A 1 98 ? 22.748 0.798 -4.717 1.00 92.00 98 ASP A O 1
ATOM 750 N N . GLY A 1 99 ? 22.293 -1.215 -5.577 1.00 92.38 99 GLY A N 1
ATOM 751 C CA . GLY A 1 99 ? 20.875 -0.970 -5.852 1.00 92.38 99 GLY A CA 1
ATOM 752 C C . GLY A 1 99 ? 20.592 -0.008 -7.009 1.00 92.38 99 GLY A C 1
ATOM 753 O O . GLY A 1 99 ? 19.433 0.224 -7.333 1.00 92.38 99 GLY A O 1
ATOM 754 N N . SER A 1 100 ? 21.620 0.551 -7.651 1.00 95.81 100 SER A N 1
ATOM 755 C CA . SER A 1 100 ? 21.427 1.618 -8.637 1.00 95.81 100 SER A CA 1
ATOM 756 C C . SER A 1 100 ? 21.057 1.122 -10.037 1.00 95.81 100 SER A C 1
ATOM 758 O O . SER A 1 100 ? 21.390 0.005 -10.443 1.00 95.81 100 SER A O 1
ATOM 760 N N . PHE A 1 101 ? 20.429 2.001 -10.815 1.00 96.69 101 PHE A N 1
ATOM 761 C CA . PHE A 1 101 ? 19.971 1.750 -12.180 1.00 96.69 101 PHE A CA 1
ATOM 762 C C . PHE A 1 101 ? 20.831 2.509 -13.189 1.00 96.69 101 PHE A C 1
ATOM 764 O O . PHE A 1 101 ? 21.003 3.720 -13.071 1.00 96.69 101 PHE A O 1
ATOM 771 N N . GLY A 1 102 ? 21.362 1.807 -14.193 1.00 95.62 102 GLY A N 1
ATOM 772 C CA . GLY A 1 102 ? 22.125 2.415 -15.285 1.00 95.62 102 GLY A CA 1
ATOM 773 C C . GLY A 1 102 ? 21.233 2.791 -16.467 1.00 95.62 102 GLY A C 1
ATOM 774 O O . GLY A 1 102 ? 20.634 1.911 -17.089 1.00 95.62 102 GLY A O 1
ATOM 775 N N . VAL A 1 103 ? 21.190 4.075 -16.812 1.00 95.75 103 VAL A N 1
ATOM 776 C CA . VAL A 1 103 ? 20.384 4.633 -17.913 1.00 95.75 103 VAL A CA 1
ATOM 777 C C . VAL A 1 103 ? 21.205 5.619 -18.748 1.00 95.75 103 VAL A C 1
ATOM 779 O O . VAL A 1 103 ? 22.235 6.109 -18.294 1.00 95.75 103 VAL A O 1
ATOM 782 N N . GLY A 1 104 ? 20.770 5.915 -19.968 1.00 92.06 104 GLY A N 1
ATOM 783 C CA . GLY A 1 104 ? 21.501 6.745 -20.925 1.00 92.06 104 GLY A CA 1
ATOM 784 C C . GLY A 1 104 ? 22.140 5.947 -22.064 1.00 92.06 104 GLY A C 1
ATOM 785 O O . GLY A 1 104 ? 22.083 4.717 -22.122 1.00 92.06 104 GLY A O 1
ATOM 786 N N . ASP A 1 105 ? 22.726 6.668 -23.017 1.00 88.88 105 ASP A N 1
ATOM 787 C CA . ASP A 1 105 ? 23.477 6.083 -24.130 1.00 88.88 105 ASP A CA 1
ATOM 788 C C . ASP A 1 105 ? 24.898 5.652 -23.718 1.00 88.88 105 ASP A C 1
ATOM 790 O O . ASP A 1 105 ? 25.314 5.821 -22.577 1.00 88.88 105 ASP A O 1
ATOM 794 N N . LYS A 1 106 ? 25.667 5.078 -24.656 1.00 82.50 106 LYS A N 1
ATOM 795 C CA . LYS A 1 106 ? 27.039 4.606 -24.391 1.00 82.50 106 LYS A CA 1
ATOM 796 C C . LYS A 1 106 ? 27.992 5.722 -23.941 1.00 82.50 106 LYS A C 1
ATOM 798 O O . LYS A 1 106 ? 28.929 5.419 -23.209 1.00 82.50 106 LYS A O 1
ATOM 803 N N . THR A 1 107 ? 27.762 6.956 -24.380 1.00 81.12 107 THR A N 1
ATOM 804 C CA . THR A 1 107 ? 28.625 8.127 -24.167 1.00 81.12 107 THR A CA 1
ATOM 805 C C . THR A 1 107 ? 28.217 8.986 -22.965 1.00 81.12 107 THR A C 1
ATOM 807 O O . THR A 1 107 ? 29.053 9.713 -22.441 1.00 81.12 107 THR A O 1
ATOM 810 N N . ALA A 1 108 ? 26.978 8.864 -22.483 1.00 84.19 108 ALA A N 1
ATOM 811 C CA . ALA A 1 108 ? 26.408 9.651 -21.390 1.00 84.19 108 ALA A CA 1
ATOM 812 C C . ALA A 1 108 ? 25.588 8.777 -20.416 1.00 84.19 108 ALA A C 1
ATOM 814 O O . ALA A 1 108 ? 24.425 9.063 -20.116 1.00 84.19 108 ALA A O 1
ATOM 815 N N . GLN A 1 109 ? 26.190 7.691 -19.913 1.00 87.31 109 GLN A N 1
ATOM 816 C CA . GLN A 1 109 ? 25.554 6.840 -18.900 1.00 87.31 109 GLN A CA 1
ATOM 817 C C . GLN A 1 109 ? 25.437 7.578 -17.562 1.00 87.31 109 GLN A C 1
ATOM 819 O O . GLN A 1 109 ? 26.413 8.126 -17.050 1.00 87.31 109 GLN A O 1
ATOM 824 N N . LYS A 1 110 ? 24.252 7.518 -16.961 1.00 93.69 110 LYS A N 1
ATOM 825 C CA . LYS A 1 110 ? 23.965 7.981 -15.604 1.00 93.69 110 LYS A CA 1
ATOM 826 C C . LYS A 1 110 ? 23.514 6.814 -14.732 1.00 93.69 110 LYS A C 1
ATOM 828 O O . LYS A 1 110 ? 22.989 5.814 -15.227 1.00 93.69 110 LYS A O 1
ATOM 833 N N . ARG A 1 111 ? 23.737 6.948 -13.424 1.00 95.06 111 ARG A N 1
ATOM 834 C CA . ARG A 1 111 ? 23.281 5.992 -12.411 1.00 95.06 111 ARG A CA 1
ATOM 835 C C . ARG A 1 111 ? 22.350 6.696 -11.435 1.00 95.06 111 ARG A C 1
ATOM 837 O O . ARG A 1 111 ? 22.689 7.774 -10.960 1.00 95.06 111 ARG A O 1
ATOM 844 N N . PHE A 1 112 ? 21.219 6.070 -11.140 1.00 96.06 112 PHE A N 1
ATOM 845 C CA . PHE A 1 112 ? 20.210 6.581 -10.209 1.00 96.06 112 PHE A CA 1
ATOM 846 C C . PHE A 1 112 ? 20.007 5.596 -9.062 1.00 96.06 112 PHE A C 1
ATOM 848 O O . PHE A 1 112 ? 20.104 4.387 -9.276 1.00 96.06 112 PHE A O 1
ATOM 855 N N . GLY A 1 113 ? 19.765 6.105 -7.853 1.00 92.62 113 GLY A N 1
ATOM 856 C CA . GLY A 1 113 ? 19.639 5.286 -6.644 1.00 92.62 113 GLY A CA 1
ATOM 857 C C . GLY A 1 113 ? 18.288 4.587 -6.523 1.00 92.62 113 GLY A C 1
ATOM 858 O O . GLY A 1 113 ? 18.190 3.560 -5.858 1.00 92.62 113 GLY A O 1
ATOM 859 N N . THR A 1 114 ? 17.258 5.111 -7.188 1.00 93.56 114 THR A N 1
ATOM 860 C CA . THR A 1 114 ? 15.907 4.551 -7.150 1.00 93.56 114 THR A CA 1
ATOM 861 C C . THR A 1 114 ? 15.370 4.254 -8.547 1.00 93.56 114 THR A C 1
ATOM 863 O O . THR A 1 114 ? 15.792 4.840 -9.548 1.00 93.56 114 THR A O 1
ATOM 866 N N . PHE A 1 115 ? 14.411 3.327 -8.613 1.00 93.94 115 PHE A N 1
ATOM 867 C CA . PHE A 1 115 ? 13.720 2.992 -9.856 1.00 93.94 115 PHE A CA 1
ATOM 868 C C . PHE A 1 115 ? 12.935 4.192 -10.401 1.00 93.94 115 PHE A C 1
ATOM 870 O O . PHE A 1 115 ? 12.989 4.462 -11.599 1.00 93.94 115 PHE A O 1
ATOM 877 N N . SER A 1 116 ? 12.247 4.928 -9.524 1.00 91.62 116 SER A N 1
ATOM 878 C CA . SER A 1 116 ? 11.414 6.071 -9.902 1.00 91.62 116 SER A CA 1
ATOM 879 C C . SER A 1 116 ? 12.232 7.201 -10.527 1.00 91.62 116 SER A C 1
ATOM 881 O O . SER A 1 116 ? 11.882 7.658 -11.610 1.00 91.62 116 SER A O 1
ATOM 883 N N . GLU A 1 117 ? 13.364 7.584 -9.923 1.00 94.38 117 GLU A N 1
ATOM 884 C CA . GLU A 1 117 ? 14.261 8.612 -10.485 1.00 94.38 117 GLU A CA 1
ATOM 885 C C . GLU A 1 117 ? 14.825 8.191 -11.849 1.00 94.38 117 GLU A C 1
ATOM 887 O O . GLU A 1 117 ? 14.896 8.986 -12.786 1.00 94.38 117 GLU A O 1
ATOM 892 N N . ALA A 1 118 ? 15.210 6.918 -11.985 1.00 96.25 118 ALA A N 1
ATOM 893 C CA . ALA A 1 118 ? 15.697 6.386 -13.251 1.00 96.25 118 ALA A CA 1
ATOM 894 C C . ALA A 1 118 ? 14.609 6.407 -14.334 1.00 96.25 118 ALA A C 1
ATOM 896 O O . ALA A 1 118 ? 14.883 6.774 -15.477 1.00 96.25 118 ALA A O 1
ATOM 897 N N . LEU A 1 119 ? 13.381 6.016 -13.981 1.00 95.31 119 LEU A N 1
ATOM 898 C CA . LEU A 1 119 ? 12.242 6.007 -14.894 1.00 95.31 119 LEU A CA 1
ATOM 899 C C . LEU A 1 119 ? 11.864 7.426 -15.331 1.00 95.31 119 LEU A C 1
ATOM 901 O O . LEU A 1 119 ? 11.610 7.649 -16.513 1.00 95.31 119 LEU A O 1
ATOM 905 N N . GLU A 1 120 ? 11.873 8.388 -14.411 1.00 94.38 120 GLU A N 1
ATOM 906 C CA . GLU A 1 120 ? 11.639 9.801 -14.711 1.00 94.38 120 GLU A CA 1
ATOM 907 C C . GLU A 1 120 ? 12.704 10.354 -15.664 1.00 94.38 120 GLU A C 1
ATOM 909 O O . GLU A 1 120 ? 12.377 10.978 -16.676 1.00 94.38 120 GLU A O 1
ATOM 914 N N . TYR A 1 121 ? 13.977 10.026 -15.425 1.00 95.44 121 TYR A N 1
ATOM 915 C CA . TYR A 1 121 ? 15.047 10.398 -16.343 1.00 95.44 121 TYR A CA 1
ATOM 916 C C . TYR A 1 121 ? 14.838 9.806 -17.740 1.00 95.44 121 TYR A C 1
ATOM 918 O O . TYR A 1 121 ? 14.939 10.525 -18.734 1.00 95.44 121 TYR A O 1
ATOM 926 N N . LEU A 1 122 ? 14.492 8.518 -17.835 1.00 95.56 122 LEU A N 1
ATOM 927 C CA . LEU A 1 122 ? 14.195 7.857 -19.109 1.00 95.56 122 LEU A CA 1
ATOM 928 C C . LEU A 1 122 ? 13.033 8.528 -19.856 1.00 95.56 122 LEU A C 1
ATOM 930 O O . LEU A 1 122 ? 13.104 8.635 -21.078 1.00 95.56 122 LEU A O 1
ATOM 934 N N . ARG A 1 123 ? 11.999 9.007 -19.149 1.00 94.94 123 ARG A N 1
ATOM 935 C CA . ARG A 1 123 ? 10.861 9.735 -19.747 1.00 94.94 123 ARG A CA 1
ATOM 936 C C . ARG A 1 123 ? 11.275 11.073 -20.361 1.00 94.94 123 ARG A C 1
ATOM 938 O O . ARG A 1 123 ? 10.658 11.505 -21.326 1.00 94.94 123 ARG A O 1
ATOM 945 N N . SER A 1 124 ? 12.315 11.711 -19.823 1.00 94.25 124 SER A N 1
ATOM 946 C CA . SER A 1 124 ? 12.854 12.971 -20.358 1.00 94.25 124 SER A CA 1
ATOM 947 C C . SER A 1 124 ? 13.756 12.798 -21.587 1.00 94.25 124 SER A C 1
ATOM 949 O O . SER A 1 124 ? 14.082 13.778 -22.255 1.00 94.25 124 SER A O 1
ATOM 951 N N . MET A 1 125 ? 14.192 11.569 -21.889 1.00 93.19 125 MET A N 1
ATOM 952 C CA . MET A 1 125 ? 15.047 11.297 -23.044 1.00 93.19 125 MET A CA 1
ATOM 953 C C . MET A 1 125 ? 14.220 11.246 -24.332 1.00 93.19 125 MET A C 1
ATOM 955 O O . MET A 1 125 ? 13.157 10.635 -24.358 1.00 93.19 125 MET A O 1
ATOM 959 N N . GLU A 1 126 ? 14.768 11.759 -25.438 1.00 92.56 126 GLU A N 1
ATOM 960 C CA . GLU A 1 126 ? 14.169 11.598 -26.776 1.00 92.56 126 GLU A CA 1
ATOM 961 C C . GLU A 1 126 ? 13.963 10.115 -27.132 1.00 92.56 126 GLU A C 1
ATOM 963 O O . GLU A 1 126 ? 12.937 9.709 -27.668 1.00 92.56 126 GLU A O 1
ATOM 968 N N . THR A 1 127 ? 14.938 9.272 -26.789 1.00 94.81 127 THR A N 1
ATOM 969 C CA . THR A 1 127 ? 14.804 7.814 -26.822 1.00 94.81 127 THR A CA 1
ATOM 970 C C . THR A 1 127 ? 15.359 7.248 -25.528 1.00 94.81 127 THR A C 1
ATOM 972 O O . THR A 1 127 ? 16.569 7.295 -25.296 1.00 94.81 127 THR A O 1
ATOM 975 N N . ALA A 1 128 ? 14.481 6.690 -24.695 1.00 96.69 128 ALA A N 1
ATOM 976 C CA . ALA A 1 128 ? 14.870 6.023 -23.459 1.00 96.69 128 ALA A CA 1
ATOM 977 C C . ALA A 1 128 ? 15.863 4.890 -23.739 1.00 96.69 128 ALA A C 1
ATOM 979 O O . ALA A 1 128 ? 15.613 4.012 -24.567 1.00 96.69 128 ALA A O 1
ATOM 980 N N . LYS A 1 129 ? 16.996 4.904 -23.034 1.00 97.50 129 LYS A N 1
ATOM 981 C CA . LYS A 1 129 ? 18.047 3.888 -23.144 1.00 97.50 129 LYS A CA 1
ATOM 982 C C . LYS A 1 129 ? 18.465 3.432 -21.761 1.00 97.50 129 LYS A C 1
ATOM 984 O O . LYS A 1 129 ? 18.740 4.264 -20.904 1.00 97.50 129 LYS A O 1
ATOM 989 N N . TRP A 1 130 ? 18.522 2.127 -21.535 1.00 97.31 130 TRP A N 1
ATOM 990 C CA . TRP A 1 130 ? 18.851 1.568 -20.223 1.00 97.31 130 TRP A CA 1
ATOM 991 C C . TRP A 1 130 ? 19.705 0.318 -20.337 1.00 97.31 130 TRP A C 1
ATOM 993 O O . TRP A 1 130 ? 19.783 -0.313 -21.395 1.00 97.31 130 TRP A O 1
ATOM 1003 N N . ARG A 1 131 ? 20.360 -0.034 -19.229 1.00 96.00 131 ARG A N 1
ATOM 1004 C CA . ARG A 1 131 ? 21.125 -1.271 -19.115 1.00 96.00 131 ARG A CA 1
ATOM 1005 C C . ARG A 1 131 ? 20.246 -2.428 -18.669 1.00 96.00 131 ARG A C 1
ATOM 1007 O O . ARG A 1 131 ? 19.489 -2.300 -17.712 1.00 96.00 131 ARG A O 1
ATOM 1014 N N . ARG A 1 132 ? 20.420 -3.580 -19.311 1.00 94.69 132 ARG A N 1
ATOM 1015 C CA . ARG A 1 132 ? 19.797 -4.849 -18.912 1.00 94.69 132 ARG A CA 1
ATOM 1016 C C . ARG A 1 132 ? 20.716 -6.038 -19.237 1.00 94.69 132 ARG A C 1
ATOM 1018 O O . ARG A 1 132 ? 21.541 -5.912 -20.150 1.00 94.69 132 ARG A O 1
ATOM 1025 N N . PRO A 1 133 ? 20.579 -7.189 -18.558 1.00 94.12 133 PRO A N 1
ATOM 1026 C CA . PRO A 1 133 ? 21.294 -8.415 -18.910 1.00 94.12 133 PRO A CA 1
ATOM 1027 C C . PRO A 1 133 ? 20.672 -9.113 -20.130 1.00 94.12 133 PRO A C 1
ATOM 1029 O O . PRO A 1 133 ? 19.451 -9.187 -20.275 1.00 94.12 133 PRO A O 1
ATOM 1032 N N . ASN A 1 134 ? 21.507 -9.639 -21.021 1.00 89.75 134 ASN A N 1
ATOM 1033 C CA . ASN A 1 134 ? 21.072 -10.536 -22.090 1.00 89.75 134 ASN A CA 1
ATOM 1034 C C . ASN A 1 134 ? 20.857 -11.973 -21.547 1.00 89.75 134 ASN A C 1
ATOM 1036 O O . ASN A 1 134 ? 21.206 -12.240 -20.396 1.00 89.75 134 ASN A O 1
ATOM 1040 N N . PRO A 1 135 ? 20.335 -12.925 -22.350 1.00 87.94 135 PRO A N 1
ATOM 1041 C CA . PRO A 1 135 ? 20.148 -14.316 -21.912 1.00 87.94 135 PRO A CA 1
ATOM 1042 C C . PRO A 1 135 ? 21.423 -15.019 -21.418 1.00 87.94 135 PRO A C 1
ATOM 1044 O O . PRO A 1 135 ? 21.344 -15.973 -20.654 1.00 87.94 135 PRO A O 1
ATOM 1047 N N . SER A 1 136 ? 22.601 -14.542 -21.825 1.00 88.75 136 SER A N 1
ATOM 1048 C CA . SER A 1 136 ? 23.906 -15.041 -21.372 1.00 88.75 136 SER A CA 1
ATOM 1049 C C . SER A 1 136 ? 24.427 -14.340 -20.106 1.00 88.75 136 SER A C 1
ATOM 1051 O O . SER A 1 136 ? 25.557 -14.588 -19.703 1.00 88.75 136 SER A O 1
ATOM 1053 N N . GLY A 1 137 ? 23.654 -13.430 -19.502 1.00 87.00 137 GLY A N 1
ATOM 1054 C CA . GLY A 1 137 ? 24.022 -12.677 -18.297 1.00 87.00 137 GLY A CA 1
ATOM 1055 C C . GLY A 1 137 ? 24.875 -11.423 -18.535 1.00 87.00 137 GLY A C 1
ATOM 1056 O O . GLY A 1 137 ? 25.197 -10.706 -17.587 1.00 87.00 137 GLY A O 1
ATOM 1057 N N . ASN A 1 138 ? 25.219 -11.104 -19.785 1.00 90.62 138 ASN A N 1
ATOM 1058 C CA . ASN A 1 138 ? 26.019 -9.926 -20.116 1.00 90.62 138 ASN A CA 1
ATOM 1059 C C . ASN A 1 138 ? 25.156 -8.663 -20.151 1.00 90.62 138 ASN A C 1
ATOM 1061 O O . ASN A 1 138 ? 24.123 -8.617 -20.818 1.00 90.62 138 ASN A O 1
ATOM 1065 N N . TRP A 1 139 ? 25.610 -7.604 -19.483 1.00 92.31 139 TRP A N 1
ATOM 1066 C CA . TRP A 1 139 ? 24.878 -6.342 -19.392 1.00 92.31 139 TRP A CA 1
ATOM 1067 C C . TRP A 1 139 ? 25.167 -5.421 -20.574 1.00 92.31 139 TRP A C 1
ATOM 1069 O O . TRP A 1 139 ? 26.293 -4.949 -20.732 1.00 92.31 139 TRP A O 1
ATOM 1079 N N . GLY A 1 140 ? 24.129 -5.073 -21.331 1.00 93.31 140 GLY A N 1
ATOM 1080 C CA . GLY A 1 140 ? 24.204 -4.161 -22.473 1.00 93.31 140 GLY A CA 1
ATOM 1081 C C . GLY A 1 140 ? 23.163 -3.048 -22.405 1.00 93.31 140 GLY A C 1
ATOM 1082 O O . GLY A 1 140 ? 22.247 -3.101 -21.588 1.00 93.31 140 GLY A O 1
ATOM 1083 N N . ILE A 1 141 ? 23.318 -2.040 -23.267 1.00 95.19 141 ILE A N 1
ATOM 1084 C CA . ILE A 1 141 ? 22.349 -0.948 -23.425 1.00 95.19 141 ILE A CA 1
ATOM 1085 C C . ILE A 1 141 ? 21.335 -1.330 -24.501 1.00 95.19 141 ILE A C 1
ATOM 1087 O O . ILE A 1 141 ? 21.722 -1.769 -25.585 1.00 95.19 141 ILE A O 1
ATOM 1091 N N . VAL A 1 142 ? 20.056 -1.118 -24.212 1.00 96.06 142 VAL A N 1
ATOM 1092 C CA . VAL A 1 142 ? 18.950 -1.218 -25.172 1.00 96.06 142 VAL A CA 1
ATOM 1093 C C . VAL A 1 142 ? 18.258 0.136 -25.322 1.00 96.06 142 VAL A C 1
ATOM 1095 O O . VAL A 1 142 ? 18.477 1.036 -24.514 1.00 96.06 142 VAL A O 1
ATOM 1098 N N . SER A 1 143 ? 17.460 0.291 -26.379 1.00 97.31 143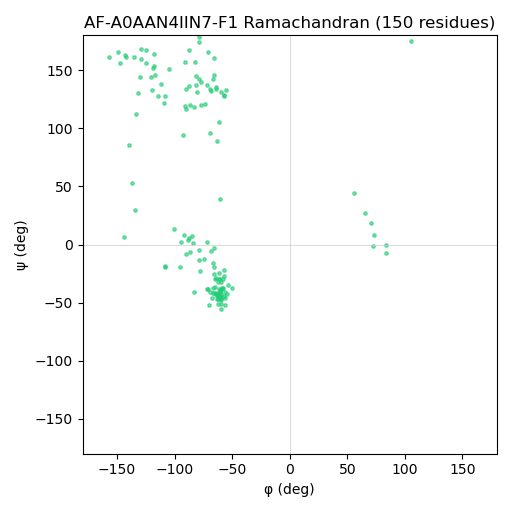 SER A N 1
ATOM 1099 C CA . SER A 1 143 ? 16.666 1.497 -26.645 1.00 97.31 143 SER A CA 1
ATOM 1100 C C . SER A 1 143 ? 15.180 1.162 -26.634 1.00 97.31 143 SER A C 1
ATOM 1102 O O . SER A 1 143 ? 14.790 0.070 -27.050 1.00 97.31 143 SER A O 1
ATOM 1104 N N . ALA A 1 144 ? 14.366 2.105 -26.175 1.00 97.00 144 ALA A N 1
ATOM 1105 C CA . ALA A 1 144 ? 12.922 1.975 -26.168 1.00 97.00 144 ALA A CA 1
ATOM 1106 C C . ALA A 1 144 ? 12.383 2.004 -27.599 1.00 97.00 144 ALA A C 1
ATOM 1108 O O . ALA A 1 144 ? 12.748 2.876 -28.383 1.00 97.00 144 ALA A O 1
ATOM 1109 N N . VAL A 1 145 ? 11.487 1.073 -27.913 1.00 97.56 145 VAL A N 1
ATOM 1110 C CA . VAL A 1 145 ? 10.662 1.099 -29.131 1.00 97.56 145 VAL A CA 1
ATOM 1111 C C . VAL A 1 145 ? 9.203 1.424 -28.824 1.00 97.56 145 VAL A C 1
ATOM 1113 O O . VAL A 1 145 ? 8.459 1.818 -29.715 1.00 97.56 145 VAL A O 1
ATOM 1116 N N . ARG A 1 146 ? 8.780 1.251 -27.567 1.00 96.00 146 ARG A N 1
ATOM 1117 C CA . ARG A 1 146 ? 7.433 1.571 -27.085 1.00 96.00 146 ARG A CA 1
ATOM 1118 C C . ARG A 1 146 ? 7.439 1.789 -25.574 1.00 96.00 146 ARG A C 1
ATOM 1120 O O . ARG A 1 146 ? 8.340 1.310 -24.887 1.00 96.00 146 ARG A O 1
ATOM 1127 N N . TRP A 1 147 ? 6.403 2.451 -25.078 1.00 95.00 147 TRP A N 1
ATOM 1128 C CA . TRP A 1 147 ? 6.094 2.568 -23.655 1.00 95.00 147 TRP A CA 1
ATOM 1129 C C . TRP A 1 147 ? 4.783 1.838 -23.388 1.00 95.00 147 TRP A C 1
ATOM 1131 O O . TRP A 1 147 ? 3.812 2.045 -24.111 1.00 95.00 147 TRP A O 1
ATOM 1141 N N . ASP A 1 148 ? 4.773 0.941 -22.408 1.00 93.12 148 ASP A N 1
ATOM 1142 C CA . ASP A 1 148 ? 3.597 0.130 -22.076 1.00 93.12 148 ASP A CA 1
ATOM 1143 C C . ASP A 1 148 ? 3.589 -0.192 -20.577 1.00 93.12 148 ASP A C 1
ATOM 1145 O O . ASP A 1 148 ? 4.594 -0.004 -19.886 1.00 93.12 148 ASP A O 1
ATOM 1149 N N . LYS A 1 149 ? 2.449 -0.661 -20.073 1.00 91.12 149 LYS A N 1
ATOM 1150 C CA . LYS A 1 149 ? 2.249 -0.996 -18.664 1.00 91.12 149 LYS A CA 1
ATOM 1151 C C . LYS A 1 149 ? 3.231 -2.082 -18.243 1.00 91.12 149 LYS A C 1
ATOM 1153 O O . LYS A 1 149 ? 3.328 -3.119 -18.904 1.00 91.12 149 LYS A O 1
ATOM 1158 N N . LEU A 1 150 ? 3.917 -1.862 -17.121 1.00 87.00 150 LEU A N 1
ATOM 1159 C CA . LEU A 1 150 ? 4.772 -2.873 -16.513 1.00 87.00 150 LEU A CA 1
ATOM 1160 C C . LEU A 1 150 ? 3.919 -4.087 -16.127 1.00 87.00 150 LEU A C 1
ATOM 1162 O O . LEU A 1 150 ? 3.145 -4.053 -15.170 1.00 87.00 150 LEU A O 1
ATOM 1166 N N . ARG A 1 151 ? 4.046 -5.167 -16.899 1.00 73.94 151 ARG A N 1
ATOM 1167 C CA . ARG A 1 151 ? 3.370 -6.434 -16.608 1.00 73.94 151 ARG A CA 1
ATOM 1168 C C . ARG A 1 151 ? 4.080 -7.101 -15.426 1.00 73.94 151 ARG A C 1
ATOM 1170 O O . ARG A 1 151 ? 5.289 -7.315 -15.501 1.00 73.94 151 ARG A O 1
ATOM 1177 N N . LYS A 1 152 ? 3.334 -7.344 -14.344 1.00 57.25 152 LYS A N 1
ATOM 1178 C CA . LYS A 1 152 ? 3.788 -8.110 -13.173 1.00 57.25 152 LYS A CA 1
ATOM 1179 C C . LYS A 1 152 ? 3.968 -9.583 -13.521 1.00 57.25 152 LYS A C 1
ATOM 1181 O O . LYS A 1 152 ? 3.186 -10.073 -14.367 1.00 57.25 152 LYS A O 1
#

Nearest PDB structures (foldseek):
  1y7y-assembly1_B  TM=9.841E-01  e=2.624E-06  Aeromonas hydrophila
  2b5a-assembly1_A  TM=9.582E-01  e=6.282E-06  [Bacillus] caldolyticus
  3vk0-assembly2_B  TM=9.443E-01  e=7.058E-06  Neisseria meningitidis MC58
  3f52-assembly1_E  TM=9.761E-01  e=6.830E-05  Corynebacterium glutamicum
  3f52-assembly1_A  TM=9.487E-01  e=6.080E-05  Corynebacterium glutamicum

InterPro domains:
  IPR001387 Cro/C1-type, helix-turn-helix domain [PS50943] (11-66)
  IPR001387 Cro/C1-type, helix-turn-helix domain [SM00530] (10-65)
  IPR001387 Cro/C1-type, helix-turn-helix domain [cd00093] (8-65)
  IPR010982 Lambda repressor-like, DNA-binding domain superfamily [G3DSA:1.10.260.40] (1-72)
  IPR010982 Lambda repressor-like, DNA-binding domain superfamily [SSF47413] (2-72)
  IPR050807 Transcriptional regulator/dioxygenase, bacterial-type [PTHR46797] (6-72)

Solvent-accessible surface area (backbone atoms only — not comparable to full-atom values): 8811 Å² total; per-residue (Å²): 137,54,73,44,38,54,30,11,43,38,48,44,51,56,39,51,75,72,70,47,51,67,55,60,48,12,58,69,52,76,42,55,48,68,56,45,54,27,33,39,66,28,73,40,87,77,51,72,69,55,44,49,41,52,18,60,68,69,72,46,63,58,68,58,39,72,53,62,94,83,59,85,83,69,62,92,64,48,62,26,45,23,29,90,87,69,52,64,67,56,75,88,55,38,35,92,88,74,49,29,33,50,32,40,52,98,90,60,66,44,76,27,77,43,63,65,64,40,50,55,53,35,69,74,39,98,65,29,26,35,51,46,64,46,100,87,66,52,75,44,77,48,51,43,74,48,73,43,61,68,81,129

Radius of gyration: 23.1 Å; Cα contacts (8 Å, |Δi|>4): 207; chains: 1; bounding box: 51×28×55 Å